Protein AF-A0A8S4PF43-F1 (afdb_monomer)

pLDDT: mean 80.83, std 12.7, range [52.34, 98.19]

InterPro domains:
  IPR003177 Cytochrome c oxidase subunit VIIa, metazoa [PTHR10510] (31-115)
  IPR036539 Cytochrome c oxidase, subunit VIIa superfamily [G3DSA:4.10.91.10] (58-114)
  IPR036539 Cytochrome c oxidase, subunit VIIa superfamily [SSF81419] (59-114)
  IPR039297 Cytochrome c oxidase subunit VII [PF02238] (62-111)

Mean predicted aligned error: 16.09 Å

Foldseek 3Di:
DVVVVVVVVVVVVVVVVVVVVVVVVVVVVVVVVVVVVVVVVVVVPPPPPDCQPPDPVSVVVVVVVCQQPPPPVDDPQCSVDPVSVVVVVVVVVVVVVVVVVVVVVCVVVVDDDDDD

Organism: Owenia fusiformis (NCBI:txid6347)

Radius of gyration: 39.09 Å; Cα contacts (8 Å, |Δi|>4): 11; chains: 1; bounding box: 55×66×119 Å

Solvent-accessible surface area (backbone atoms only — not comparable to full-atom values): 6849 Å² total; per-residue (Å²): 114,72,69,58,54,52,54,52,51,51,49,52,51,49,55,50,50,55,50,54,52,52,52,51,57,50,53,55,51,50,51,51,52,50,51,51,53,52,52,47,51,56,66,69,57,62,67,66,91,77,72,71,66,93,42,75,67,51,52,54,49,51,54,48,50,54,60,71,67,52,91,75,87,62,53,82,81,47,58,83,40,69,65,41,49,52,50,50,52,51,52,50,52,51,50,54,50,50,51,52,52,50,51,51,51,51,55,62,65,72,44,88,74,85,77,130

Sequence (116 aa):
LFRTLRHLGLKKIKYLNYFVFSIFLNIDTMKSIRALTTLSRRAMSTQPLGQIPNNAKYKKLQELQKHFCRDDGKLVWQKMGTRDTMLFQGTMALTIFGVGLSLYKIFIMSFPQKSD

Secondary structure (DSSP, 8-state):
-HHHHHHHHHHHHHHHHHHHHHHHHHHHHHHHHHHHHHHHHHHH----TT-----HHHHHHHHHHHHHTS-----GGGTTTHHHHHHHHHHHHHHHHHHHHHHHHHHHHHS-----

Structure (mmCIF, N/CA/C/O backbone):
data_AF-A0A8S4PF43-F1
#
_entry.id   AF-A0A8S4PF43-F1
#
loop_
_atom_site.group_PDB
_atom_site.id
_atom_site.type_symbol
_atom_site.label_atom_id
_atom_site.label_alt_id
_atom_site.label_comp_id
_atom_site.label_asym_id
_atom_site.label_entity_id
_atom_site.label_seq_id
_atom_site.pdbx_PDB_ins_code
_atom_site.Cartn_x
_atom_site.Cartn_y
_atom_site.Cartn_z
_atom_site.occupancy
_atom_site.B_iso_or_equiv
_atom_site.auth_seq_id
_atom_site.auth_comp_id
_atom_site.auth_asym_id
_atom_site.auth_atom_id
_atom_site.pdbx_PDB_model_num
ATOM 1 N N . LEU A 1 1 ? -4.867 52.444 -69.417 1.00 63.25 1 LEU A N 1
ATOM 2 C CA . LEU A 1 1 ? -4.563 52.733 -67.994 1.00 63.25 1 LEU A CA 1
ATOM 3 C C . LEU A 1 1 ? -5.168 51.710 -67.013 1.00 63.25 1 LEU A C 1
ATOM 5 O O . LEU A 1 1 ? -4.448 51.156 -66.196 1.00 63.25 1 LEU A O 1
ATOM 9 N N . PHE A 1 2 ? -6.460 51.371 -67.116 1.00 58.50 2 PHE A N 1
ATOM 10 C CA . PHE A 1 2 ? -7.120 50.421 -66.195 1.00 58.50 2 PHE A CA 1
ATOM 11 C C . PHE A 1 2 ? -6.603 48.964 -66.293 1.00 58.50 2 PHE A C 1
ATOM 13 O O . PHE A 1 2 ? -6.519 48.238 -65.304 1.00 58.50 2 PHE A O 1
ATOM 20 N N . ARG A 1 3 ? -6.196 48.531 -67.496 1.00 61.22 3 ARG A N 1
ATOM 21 C CA . ARG A 1 3 ? -5.690 47.170 -67.769 1.00 61.22 3 ARG A CA 1
ATOM 22 C C . ARG A 1 3 ? -4.296 46.915 -67.174 1.00 61.22 3 ARG A C 1
ATOM 24 O O . ARG A 1 3 ? -4.023 45.816 -66.700 1.00 61.22 3 ARG A O 1
ATOM 31 N N . THR A 1 4 ?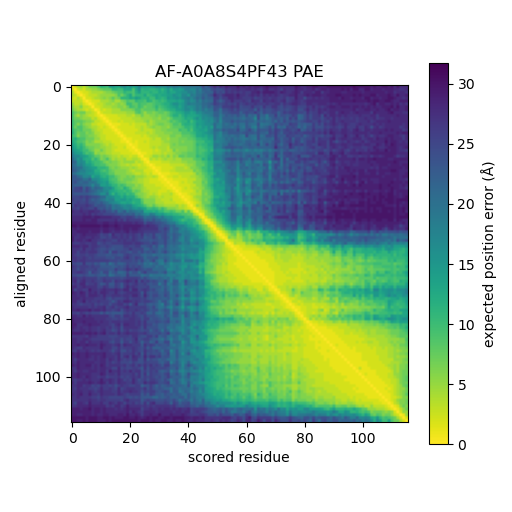 -3.438 47.935 -67.150 1.00 58.22 4 THR A N 1
ATOM 32 C CA . THR A 1 4 ? -2.081 47.863 -66.584 1.00 58.22 4 THR A CA 1
ATOM 33 C C . THR A 1 4 ? -2.101 47.894 -65.056 1.00 58.22 4 THR A C 1
ATOM 35 O O . THR A 1 4 ? -1.368 47.130 -64.430 1.00 58.22 4 THR A O 1
ATOM 38 N N . LEU A 1 5 ? -3.013 48.665 -64.449 1.00 58.25 5 LEU A N 1
ATOM 39 C CA . LEU A 1 5 ? -3.244 48.660 -62.996 1.00 58.25 5 LEU A CA 1
ATOM 40 C C . LEU A 1 5 ? -3.737 47.294 -62.489 1.00 58.25 5 LEU A C 1
ATOM 42 O O . LEU A 1 5 ? -3.256 46.811 -61.464 1.00 58.25 5 LEU A O 1
ATOM 46 N N . ARG A 1 6 ? -4.613 46.612 -63.244 1.00 61.09 6 ARG A N 1
ATOM 47 C CA . ARG A 1 6 ? -5.076 45.251 -62.908 1.00 61.09 6 ARG A CA 1
ATOM 48 C C . ARG A 1 6 ? -3.932 44.231 -62.915 1.00 61.09 6 ARG A C 1
ATOM 50 O O . ARG A 1 6 ? -3.841 43.400 -62.018 1.00 61.09 6 ARG A O 1
ATOM 57 N N . HIS A 1 7 ? -3.034 44.310 -63.895 1.00 65.12 7 HIS A N 1
ATOM 58 C CA . HIS A 1 7 ? -1.883 43.410 -63.989 1.00 65.12 7 HIS A CA 1
ATOM 59 C C . HIS A 1 7 ? -0.848 43.659 -62.875 1.00 65.12 7 HIS A C 1
ATOM 61 O O . HIS A 1 7 ? -0.275 42.708 -62.339 1.00 65.12 7 HIS A O 1
ATOM 67 N N . LEU A 1 8 ? -0.651 44.919 -62.471 1.00 64.94 8 LEU A N 1
ATOM 68 C CA . LEU A 1 8 ? 0.219 45.270 -61.344 1.00 64.94 8 LEU A CA 1
ATOM 69 C C . LEU A 1 8 ? -0.353 44.771 -60.005 1.00 64.94 8 LEU A C 1
ATOM 71 O O . LEU A 1 8 ? 0.376 44.189 -59.199 1.00 64.94 8 LEU A O 1
ATOM 75 N N . GLY A 1 9 ? -1.667 44.924 -59.803 1.00 70.50 9 GLY A N 1
ATOM 76 C CA . GLY A 1 9 ? -2.379 44.396 -58.637 1.00 70.50 9 GLY A CA 1
ATOM 77 C C . GLY A 1 9 ? -2.302 42.871 -58.545 1.00 70.50 9 GLY A C 1
ATOM 78 O O . GLY A 1 9 ? -1.980 42.336 -57.488 1.00 70.50 9 GLY A O 1
ATOM 79 N N . LEU A 1 10 ? -2.482 42.165 -59.667 1.00 68.75 10 LEU A N 1
ATOM 80 C CA . LEU A 1 10 ? -2.355 40.704 -59.725 1.00 68.75 10 LEU A CA 1
ATOM 81 C C . LEU A 1 10 ? -0.936 40.220 -59.414 1.00 68.75 10 LEU A C 1
ATOM 83 O O . LEU A 1 10 ? -0.777 39.228 -58.703 1.00 68.75 10 LEU A O 1
ATOM 87 N N . LYS A 1 11 ? 0.102 40.919 -59.895 1.00 73.00 11 LYS A N 1
ATOM 88 C CA . LYS A 1 11 ? 1.486 40.605 -59.512 1.00 73.00 11 LYS A CA 1
ATOM 89 C C . LYS A 1 11 ? 1.685 40.783 -58.009 1.00 73.00 11 LYS A C 1
ATOM 91 O O . LYS A 1 11 ? 2.174 39.862 -57.364 1.00 73.00 11 LYS A O 1
ATOM 96 N N . LYS A 1 12 ? 1.246 41.907 -57.435 1.00 73.50 12 LYS A N 1
ATOM 97 C CA . LYS A 1 12 ? 1.367 42.176 -55.992 1.00 73.50 12 LYS A CA 1
ATOM 98 C C . LYS A 1 12 ? 0.637 41.127 -55.143 1.00 73.50 12 LYS A C 1
ATOM 100 O O . LYS A 1 12 ? 1.191 40.669 -54.152 1.00 73.50 12 LYS A O 1
ATOM 105 N N . ILE A 1 13 ? -0.547 40.686 -55.575 1.00 78.00 13 ILE A N 1
ATOM 106 C CA . ILE A 1 13 ? -1.312 39.609 -54.925 1.00 78.00 13 ILE A CA 1
ATOM 107 C C . ILE A 1 13 ? -0.565 38.274 -55.004 1.00 78.00 13 ILE A C 1
ATOM 109 O O . ILE A 1 13 ? -0.516 37.547 -54.015 1.00 78.00 13 ILE A O 1
ATOM 113 N N . LYS A 1 14 ? 0.061 37.944 -56.140 1.00 79.12 14 LYS A N 1
ATOM 114 C CA . LYS A 1 14 ? 0.889 36.732 -56.249 1.00 79.12 14 LYS A CA 1
ATOM 115 C C . LYS A 1 14 ? 2.094 36.793 -55.311 1.00 79.12 14 LYS A C 1
ATOM 117 O O . LYS A 1 14 ? 2.288 35.856 -54.548 1.00 79.12 14 LYS A O 1
ATOM 122 N N . TYR A 1 15 ? 2.848 37.895 -55.302 1.00 76.88 15 TYR A N 1
ATOM 123 C CA . TYR A 1 15 ? 3.984 38.070 -54.384 1.00 76.88 15 TYR A CA 1
ATOM 124 C C . TYR A 1 15 ? 3.563 38.000 -52.912 1.00 76.88 15 TYR A C 1
ATOM 126 O O . TYR A 1 15 ? 4.258 37.379 -52.113 1.00 76.88 15 TYR A O 1
ATOM 134 N N . LEU A 1 16 ? 2.405 38.565 -52.561 1.00 80.06 16 LEU A N 1
ATOM 135 C CA . LEU A 1 16 ? 1.863 38.488 -51.206 1.00 80.06 16 LEU A CA 1
ATOM 136 C C . LEU A 1 16 ? 1.478 37.050 -50.824 1.00 80.06 16 LEU A C 1
ATOM 138 O O . LEU A 1 16 ? 1.789 36.616 -49.721 1.00 80.06 16 LEU A O 1
ATOM 142 N N . ASN A 1 17 ? 0.880 36.283 -51.741 1.00 78.19 17 ASN A N 1
ATOM 143 C CA . ASN A 1 17 ? 0.572 34.870 -51.505 1.00 78.19 17 ASN A CA 1
ATOM 144 C C . ASN A 1 17 ? 1.840 34.014 -51.375 1.00 78.19 17 ASN A C 1
ATOM 146 O O . ASN A 1 17 ? 1.915 33.198 -50.463 1.00 78.19 17 ASN A O 1
ATOM 150 N N . TYR A 1 18 ? 2.861 34.230 -52.215 1.00 79.62 18 TYR A N 1
ATOM 151 C CA . TYR A 1 18 ? 4.156 33.547 -52.072 1.00 79.62 18 TYR A CA 1
ATOM 152 C C . TYR A 1 18 ? 4.839 33.882 -50.740 1.00 79.62 18 TYR A C 1
ATOM 154 O O . TYR A 1 18 ? 5.436 33.007 -50.116 1.00 79.62 18 TYR A O 1
ATOM 162 N N . PHE A 1 19 ? 4.719 35.126 -50.277 1.00 82.31 19 PHE A N 1
ATOM 163 C CA . PHE A 1 19 ? 5.269 35.561 -48.996 1.00 82.31 19 PHE A CA 1
ATOM 164 C C . PHE A 1 19 ? 4.546 34.919 -47.803 1.00 82.31 19 PHE A C 1
ATOM 166 O O . PHE A 1 19 ? 5.194 34.350 -46.926 1.00 82.31 19 PHE A O 1
ATOM 173 N N . VAL A 1 20 ? 3.209 34.935 -47.796 1.00 79.88 20 VAL A N 1
ATOM 174 C CA . VAL A 1 20 ? 2.400 34.309 -46.734 1.00 79.88 20 VAL A CA 1
ATOM 175 C C . VAL A 1 20 ? 2.594 32.789 -46.714 1.00 79.88 20 VAL A C 1
ATOM 177 O O . VAL A 1 20 ? 2.766 32.208 -45.644 1.00 79.88 20 VAL A O 1
ATOM 180 N N . PHE A 1 21 ? 2.651 32.149 -47.885 1.00 79.62 21 PHE A N 1
ATOM 181 C CA . PHE A 1 21 ? 2.924 30.716 -48.010 1.00 79.62 21 PHE A CA 1
ATOM 182 C C . PHE A 1 21 ? 4.322 30.345 -47.490 1.00 79.62 21 PHE A C 1
ATOM 184 O O . PHE A 1 21 ? 4.470 29.368 -46.757 1.00 79.62 21 PHE A O 1
ATOM 191 N N . SER A 1 22 ? 5.341 31.160 -47.788 1.00 74.50 22 SER A N 1
ATOM 192 C CA . SER A 1 22 ? 6.700 30.966 -47.265 1.00 74.50 22 SER A CA 1
ATOM 193 C C . SER A 1 22 ? 6.761 31.095 -45.736 1.00 74.50 22 SER A C 1
ATOM 195 O O . SER A 1 22 ? 7.390 30.273 -45.069 1.00 74.50 22 SER A O 1
ATOM 197 N N . ILE A 1 23 ? 6.064 32.072 -45.146 1.00 80.38 23 ILE A N 1
ATOM 198 C CA . ILE A 1 23 ? 5.988 32.223 -43.682 1.00 80.38 23 ILE A CA 1
ATOM 199 C C . ILE A 1 23 ? 5.318 31.005 -43.038 1.00 80.38 23 ILE A C 1
ATOM 201 O O . ILE A 1 23 ? 5.817 30.489 -42.037 1.00 80.38 23 ILE A O 1
ATOM 205 N N . PHE A 1 24 ? 4.220 30.522 -43.623 1.00 78.88 24 PHE A N 1
ATOM 206 C CA . PHE A 1 24 ? 3.483 29.371 -43.104 1.00 78.88 24 PHE A CA 1
ATOM 207 C C . PHE A 1 24 ? 4.350 28.100 -43.077 1.00 78.88 24 PHE A C 1
ATOM 209 O O . PHE A 1 24 ? 4.474 27.465 -42.029 1.00 78.88 24 PHE A O 1
ATOM 216 N N . LEU A 1 25 ? 5.056 27.803 -44.175 1.00 75.44 25 LEU A N 1
ATOM 217 C CA . LEU A 1 25 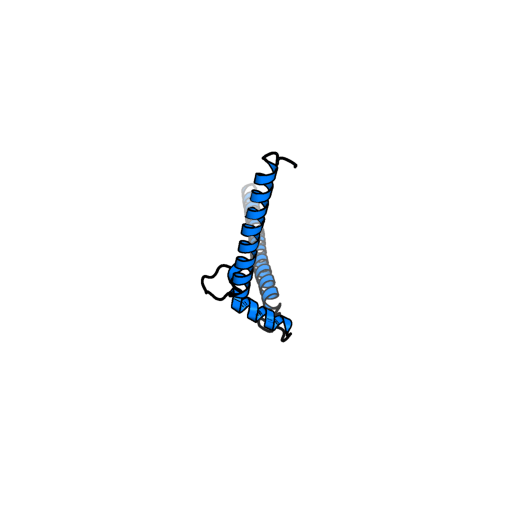? 5.971 26.655 -44.251 1.00 75.44 25 LEU A CA 1
ATOM 218 C C . LEU A 1 25 ? 7.111 26.723 -43.221 1.00 75.44 25 LEU A C 1
ATOM 220 O O . LEU A 1 25 ? 7.485 25.705 -42.630 1.00 75.44 25 LEU A O 1
ATOM 224 N N . ASN A 1 26 ? 7.651 27.916 -42.961 1.00 77.69 26 ASN A N 1
ATOM 225 C CA . ASN A 1 26 ? 8.696 28.096 -41.953 1.00 77.69 26 ASN A CA 1
ATOM 226 C C . ASN A 1 26 ? 8.171 27.863 -40.525 1.00 77.69 26 ASN A C 1
ATOM 228 O O . ASN A 1 26 ? 8.866 27.261 -39.707 1.00 77.69 26 ASN A O 1
ATOM 232 N N . ILE A 1 27 ? 6.941 28.282 -40.213 1.00 77.75 27 ILE A N 1
ATOM 233 C CA . ILE A 1 27 ? 6.350 28.106 -38.876 1.00 77.75 27 ILE A CA 1
ATOM 234 C C . ILE A 1 27 ? 6.136 26.623 -38.547 1.00 77.75 27 ILE A C 1
ATOM 236 O O . ILE A 1 27 ? 6.476 26.192 -37.440 1.00 77.75 27 ILE A O 1
ATOM 240 N N . ASP A 1 28 ? 5.613 25.831 -39.483 1.00 77.88 28 ASP A N 1
ATOM 241 C CA . ASP A 1 28 ? 5.385 24.398 -39.253 1.00 77.88 28 ASP A CA 1
ATOM 242 C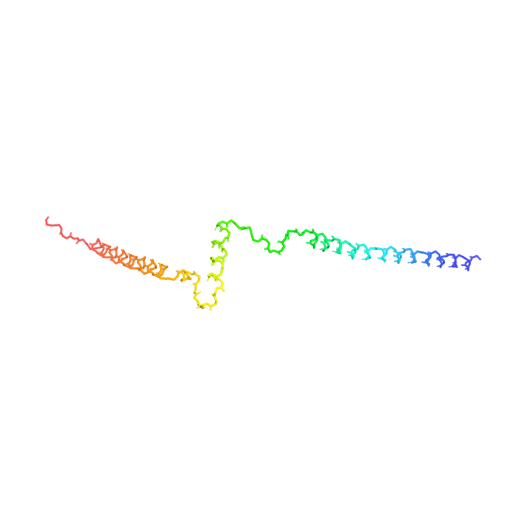 C . ASP A 1 28 ? 6.699 23.618 -39.137 1.00 77.88 28 ASP A C 1
ATOM 244 O O . ASP A 1 28 ? 6.855 22.776 -38.244 1.00 77.88 28 ASP A O 1
ATOM 248 N N . THR A 1 29 ? 7.698 23.988 -39.942 1.00 78.06 29 THR A N 1
ATOM 249 C CA . THR A 1 29 ? 9.055 23.433 -39.843 1.00 78.06 29 THR A CA 1
ATOM 250 C C . THR A 1 29 ? 9.675 23.737 -38.474 1.00 78.06 29 THR A C 1
ATOM 252 O O . THR A 1 29 ? 10.211 22.845 -37.813 1.00 78.06 29 THR A O 1
ATOM 255 N N . MET A 1 30 ? 9.512 24.963 -37.967 1.00 76.06 30 MET A N 1
ATOM 256 C CA . MET A 1 30 ? 10.008 25.362 -36.646 1.00 76.06 30 MET A CA 1
ATOM 257 C C . MET A 1 30 ? 9.292 24.654 -35.487 1.00 76.06 30 MET A C 1
ATOM 259 O O . MET A 1 30 ? 9.930 24.345 -34.477 1.00 76.06 30 MET A O 1
ATOM 263 N N . LYS A 1 31 ? 7.989 24.361 -35.601 1.00 83.50 31 LYS A N 1
ATOM 264 C CA . LYS A 1 31 ? 7.258 23.570 -34.592 1.00 83.50 31 LYS A CA 1
ATOM 265 C C . LYS A 1 31 ? 7.781 22.136 -34.521 1.00 83.50 31 LYS A C 1
ATOM 267 O O . LYS A 1 31 ? 8.042 21.650 -33.421 1.00 83.50 31 LYS A O 1
ATOM 272 N N . SER A 1 32 ? 7.991 21.497 -35.672 1.00 81.75 32 SER A N 1
ATOM 273 C CA . SER A 1 32 ? 8.545 20.139 -35.749 1.00 81.75 32 SER A CA 1
ATOM 274 C C . SER A 1 32 ? 9.970 20.078 -35.192 1.00 81.75 32 SER A C 1
ATOM 276 O O . SER A 1 32 ? 10.264 19.249 -34.332 1.00 81.75 32 SER A O 1
ATOM 278 N N . ILE A 1 33 ? 10.831 21.037 -35.556 1.00 82.75 33 ILE A N 1
ATOM 279 C CA . ILE A 1 33 ? 12.192 21.147 -35.009 1.00 82.75 33 ILE A CA 1
ATOM 280 C C . ILE A 1 33 ? 12.159 21.343 -33.491 1.00 82.75 33 ILE A C 1
ATOM 282 O O . ILE A 1 33 ? 12.919 20.690 -32.782 1.00 82.75 33 ILE A O 1
ATOM 286 N N . ARG A 1 34 ? 11.268 22.183 -32.947 1.00 81.31 34 ARG A N 1
ATOM 287 C CA . ARG A 1 34 ? 11.140 22.365 -31.487 1.00 81.31 34 ARG A CA 1
ATOM 288 C C . ARG A 1 34 ? 10.638 21.105 -30.786 1.00 81.31 34 ARG A C 1
ATOM 290 O O . ARG A 1 34 ? 11.136 20.789 -29.703 1.00 81.31 34 ARG A O 1
ATOM 297 N N . ALA A 1 35 ? 9.697 20.380 -31.389 1.00 79.12 35 ALA A N 1
ATOM 298 C CA . ALA A 1 35 ? 9.217 19.101 -30.873 1.00 79.12 35 ALA A CA 1
ATOM 299 C C . ALA A 1 35 ? 10.350 18.065 -30.853 1.00 79.12 35 ALA A C 1
ATOM 301 O O . ALA A 1 35 ? 10.633 17.493 -29.801 1.00 79.12 35 ALA A O 1
ATOM 302 N N . LEU A 1 36 ? 11.086 17.924 -31.957 1.00 77.62 36 LEU A N 1
ATOM 303 C CA . LEU A 1 36 ? 12.267 17.066 -32.061 1.00 77.62 36 LEU A CA 1
ATOM 304 C C . LEU A 1 36 ? 13.370 17.479 -31.086 1.00 77.62 36 LEU A C 1
ATOM 306 O O . LEU A 1 36 ? 13.944 16.619 -30.442 1.00 77.62 36 LEU A O 1
ATOM 310 N N . THR A 1 37 ? 13.621 18.776 -30.899 1.00 76.06 37 THR A N 1
ATOM 311 C CA . THR A 1 37 ? 14.622 19.285 -29.942 1.00 76.06 37 THR A CA 1
ATOM 312 C C . THR A 1 37 ? 14.201 19.053 -28.488 1.00 76.06 37 THR A C 1
ATOM 314 O O . THR A 1 37 ? 15.034 18.946 -27.590 1.00 76.06 37 THR A O 1
ATOM 317 N N . THR A 1 38 ? 12.897 19.014 -28.212 1.00 73.00 38 THR A N 1
ATOM 318 C CA . THR A 1 38 ? 12.367 18.714 -26.873 1.00 73.00 38 THR A CA 1
ATOM 319 C C . THR A 1 38 ? 12.433 17.214 -26.595 1.00 73.00 38 THR A C 1
ATOM 321 O O . THR A 1 38 ? 12.840 16.811 -25.507 1.00 73.00 38 THR A O 1
ATOM 324 N N . LEU A 1 39 ? 12.102 16.385 -27.587 1.00 71.00 39 LEU A N 1
ATOM 325 C CA . LEU A 1 39 ? 12.246 14.932 -27.516 1.00 71.00 39 LEU A CA 1
ATOM 326 C C . LEU A 1 39 ? 13.718 14.514 -27.461 1.00 71.00 39 LEU A C 1
ATOM 328 O O . LEU A 1 39 ? 14.070 13.675 -26.641 1.00 71.00 39 LEU A O 1
ATOM 332 N N . SER A 1 40 ? 14.593 15.145 -28.244 1.00 69.50 40 SER A N 1
ATOM 333 C CA . SER A 1 40 ? 16.032 14.888 -28.224 1.00 69.50 40 SER A CA 1
ATOM 334 C C . SER A 1 40 ? 16.660 15.343 -26.914 1.00 69.50 40 SER A C 1
ATOM 336 O O . SER A 1 40 ? 17.471 14.613 -26.370 1.00 69.50 40 SER A O 1
ATOM 338 N N . ARG A 1 41 ? 16.243 16.473 -26.325 1.00 64.31 41 ARG A N 1
ATOM 339 C CA . ARG A 1 41 ? 16.679 16.853 -24.969 1.00 64.31 41 ARG A CA 1
ATOM 340 C C . ARG A 1 41 ? 16.211 15.870 -23.898 1.00 64.31 41 ARG A C 1
ATOM 342 O O . ARG A 1 41 ? 16.957 15.634 -22.957 1.00 64.31 41 ARG A O 1
ATOM 349 N N . ARG A 1 42 ? 15.025 15.267 -24.032 1.00 60.78 42 ARG A N 1
ATOM 350 C CA . ARG A 1 42 ? 14.580 14.174 -23.145 1.00 60.78 42 ARG A CA 1
ATOM 351 C C . ARG A 1 42 ? 15.350 12.874 -23.392 1.00 60.78 42 ARG A C 1
ATOM 353 O O . ARG A 1 42 ? 15.658 12.185 -22.433 1.00 60.78 42 ARG A O 1
ATOM 360 N N . ALA A 1 43 ? 15.701 12.573 -24.640 1.00 61.09 43 ALA A N 1
ATOM 361 C CA . ALA A 1 43 ? 16.503 11.405 -25.003 1.00 61.09 43 ALA A CA 1
ATOM 362 C C . ALA A 1 43 ? 17.989 11.549 -24.620 1.00 61.09 43 ALA A C 1
ATOM 364 O O . ALA A 1 43 ? 18.618 10.561 -24.268 1.00 61.09 43 ALA A O 1
ATOM 365 N N . MET A 1 44 ? 18.541 12.769 -24.670 1.00 58.56 44 MET A N 1
ATOM 366 C CA . MET A 1 44 ? 19.917 13.105 -24.272 1.00 58.56 44 MET A CA 1
ATOM 367 C C . MET A 1 44 ? 20.044 13.471 -22.790 1.00 58.56 44 MET A C 1
ATOM 369 O O . MET A 1 44 ? 21.155 13.517 -22.267 1.00 58.56 44 MET A O 1
ATOM 373 N N . SER A 1 45 ? 18.930 13.700 -22.083 1.00 52.34 45 SER A N 1
ATOM 374 C CA . SER A 1 45 ? 18.875 13.607 -20.622 1.00 52.34 45 SER A CA 1
ATOM 375 C C . SER A 1 45 ? 18.934 12.130 -20.239 1.00 52.34 45 SER A C 1
ATOM 377 O O . SER A 1 45 ? 18.005 11.535 -19.701 1.00 52.34 45 SER A O 1
ATOM 379 N N . THR A 1 46 ? 20.066 11.522 -20.563 1.00 55.44 46 THR A N 1
ATOM 380 C CA . THR A 1 46 ? 20.442 10.188 -20.144 1.00 55.44 46 THR A CA 1
ATOM 381 C C . THR A 1 46 ? 20.851 10.291 -18.679 1.00 55.44 46 THR A C 1
ATOM 383 O O . THR A 1 46 ? 22.027 10.203 -18.333 1.00 55.44 46 THR A O 1
ATOM 386 N N . GLN A 1 47 ? 19.881 10.450 -17.772 1.00 57.34 47 GLN A N 1
ATOM 387 C CA . GLN A 1 47 ? 20.025 9.658 -16.556 1.00 57.34 47 GLN A CA 1
ATOM 388 C C . GLN A 1 47 ? 20.135 8.216 -17.056 1.00 57.34 47 GLN A C 1
ATOM 390 O O . GLN A 1 47 ? 19.293 7.825 -17.868 1.00 57.34 47 GLN A O 1
ATOM 395 N N . PRO A 1 48 ? 21.182 7.456 -16.704 1.00 53.06 48 PRO A N 1
ATOM 396 C CA . PRO A 1 48 ? 21.310 6.089 -17.178 1.00 53.06 48 PRO A CA 1
ATOM 397 C C . PRO A 1 48 ? 20.023 5.340 -16.822 1.00 53.06 48 PRO A C 1
ATOM 399 O O . PRO A 1 48 ? 19.765 5.062 -1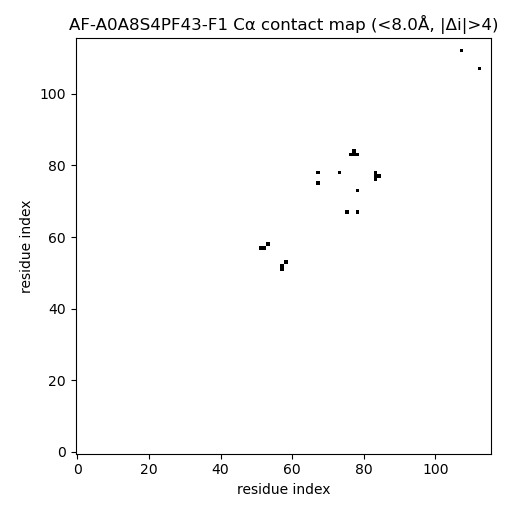5.650 1.00 53.06 48 PRO A O 1
ATOM 402 N N . LEU A 1 49 ? 19.197 5.061 -17.835 1.00 57.50 49 LEU A N 1
ATOM 403 C CA . LEU A 1 49 ? 18.036 4.188 -17.739 1.00 57.50 49 LEU A CA 1
ATOM 404 C C . LEU A 1 49 ? 18.556 2.841 -17.230 1.00 57.50 49 LEU A C 1
ATOM 406 O O . LEU A 1 49 ? 19.117 2.062 -17.993 1.00 57.50 49 LEU A O 1
ATOM 410 N N . GLY A 1 50 ? 18.442 2.605 -15.922 1.00 58.53 50 GLY A N 1
ATOM 411 C CA . GLY A 1 50 ? 18.815 1.337 -15.297 1.00 58.53 50 GLY A CA 1
ATOM 412 C C . GLY A 1 50 ? 19.991 1.345 -14.317 1.00 58.53 50 GLY A C 1
ATOM 413 O O . GLY A 1 50 ? 20.264 0.281 -13.765 1.00 58.53 50 GLY A O 1
ATOM 414 N N . GLN A 1 51 ? 20.655 2.469 -14.004 1.00 56.06 51 GLN A N 1
ATOM 415 C CA . GLN A 1 51 ? 21.525 2.474 -12.812 1.00 56.06 51 GLN A CA 1
ATOM 416 C C . GLN A 1 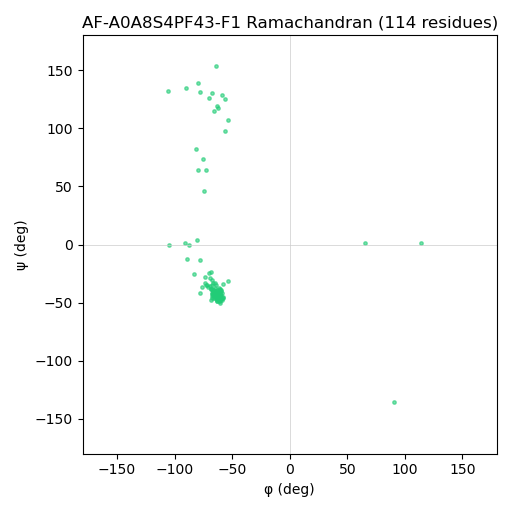51 ? 20.678 2.691 -11.559 1.00 56.06 51 GLN A C 1
ATOM 418 O O . GLN A 1 51 ? 20.552 3.801 -11.043 1.00 56.06 51 GLN A O 1
ATOM 423 N N . ILE A 1 52 ? 20.077 1.603 -11.070 1.00 65.12 52 ILE A N 1
ATOM 424 C CA . ILE A 1 52 ? 19.527 1.578 -9.716 1.00 65.12 52 ILE A CA 1
ATOM 425 C C . ILE A 1 52 ? 20.714 1.783 -8.768 1.00 65.12 52 ILE A C 1
ATOM 427 O O . ILE A 1 52 ? 21.636 0.960 -8.773 1.00 65.12 52 ILE A O 1
ATOM 431 N N . PRO A 1 53 ? 20.745 2.866 -7.976 1.00 71.75 53 PRO A N 1
ATOM 432 C CA . PRO A 1 53 ? 21.856 3.097 -7.071 1.00 71.75 53 PRO A CA 1
ATOM 433 C C . PRO A 1 53 ? 21.962 1.906 -6.112 1.00 71.75 53 PRO A C 1
ATOM 435 O O . PRO A 1 53 ? 20.973 1.526 -5.480 1.00 71.75 53 PRO A O 1
ATOM 438 N N . ASN A 1 54 ? 23.157 1.314 -5.993 1.00 70.81 54 ASN A N 1
ATOM 439 C CA . ASN A 1 54 ? 23.445 0.158 -5.128 1.00 70.81 54 ASN A CA 1
ATOM 440 C C . ASN A 1 54 ? 23.513 0.563 -3.642 1.00 70.81 54 ASN A C 1
ATOM 442 O O . ASN A 1 54 ? 24.419 0.216 -2.893 1.00 70.81 54 ASN A O 1
ATOM 446 N N . ASN A 1 55 ? 22.536 1.351 -3.225 1.00 82.81 55 ASN A N 1
ATOM 447 C CA . ASN A 1 55 ? 22.327 1.785 -1.866 1.00 82.81 55 ASN A CA 1
ATOM 448 C C . ASN A 1 55 ? 21.417 0.756 -1.191 1.00 82.81 55 ASN A C 1
ATOM 450 O O . ASN A 1 55 ? 20.373 0.387 -1.736 1.00 82.81 55 ASN A O 1
ATOM 454 N N . ALA A 1 56 ? 21.751 0.344 0.033 1.00 83.94 56 ALA A N 1
ATOM 455 C CA . ALA A 1 56 ? 20.961 -0.638 0.784 1.00 83.94 56 ALA A CA 1
ATOM 456 C C . ALA A 1 56 ? 19.470 -0.253 0.913 1.00 83.94 56 ALA A C 1
ATOM 458 O O . ALA A 1 56 ? 18.597 -1.117 0.912 1.00 83.94 56 ALA A O 1
ATOM 459 N N . LYS A 1 57 ? 19.161 1.052 0.969 1.00 85.88 57 LYS A N 1
ATOM 460 C CA . LYS A 1 57 ? 17.783 1.571 1.007 1.00 85.88 57 LYS A CA 1
ATOM 461 C C . LYS A 1 57 ? 17.009 1.310 -0.292 1.00 85.88 57 LYS A C 1
ATOM 463 O O . LYS A 1 57 ? 15.839 0.949 -0.235 1.00 85.88 57 LYS A O 1
ATOM 468 N N . TYR A 1 58 ? 17.659 1.461 -1.445 1.00 85.25 58 TYR A N 1
ATOM 469 C CA . TYR A 1 58 ? 17.020 1.281 -2.751 1.00 85.25 58 TYR A CA 1
ATOM 470 C C . TYR A 1 58 ? 16.744 -0.193 -3.054 1.00 85.25 58 TYR A C 1
ATOM 472 O O . TYR A 1 58 ? 15.688 -0.506 -3.594 1.00 85.25 58 TYR A O 1
ATOM 480 N N . LYS A 1 59 ? 17.620 -1.108 -2.616 1.00 87.81 59 LYS A N 1
ATOM 481 C CA . LYS A 1 59 ? 17.367 -2.558 -2.698 1.00 87.81 59 LYS A CA 1
ATOM 482 C C . LYS A 1 59 ? 16.119 -2.968 -1.918 1.00 87.81 59 LYS A C 1
ATOM 484 O O . LYS A 1 59 ? 15.231 -3.598 -2.481 1.00 87.81 59 LYS A O 1
ATOM 489 N N . LYS A 1 60 ? 15.999 -2.511 -0.666 1.00 89.94 60 LYS A N 1
ATOM 490 C CA . LYS A 1 60 ? 14.800 -2.749 0.154 1.00 89.94 60 LYS A CA 1
ATOM 491 C C . LYS A 1 60 ? 13.538 -2.185 -0.495 1.00 89.94 60 LYS A C 1
ATOM 493 O O . LYS A 1 60 ? 12.501 -2.836 -0.480 1.00 89.94 60 LYS A O 1
ATOM 498 N N . LEU A 1 61 ? 13.619 -0.987 -1.079 1.00 90.81 61 LEU A N 1
ATOM 499 C CA . LEU A 1 61 ? 12.489 -0.390 -1.789 1.00 90.81 61 LEU A CA 1
ATOM 500 C C . LEU A 1 61 ? 12.070 -1.240 -2.994 1.00 90.81 61 LEU A C 1
ATOM 502 O O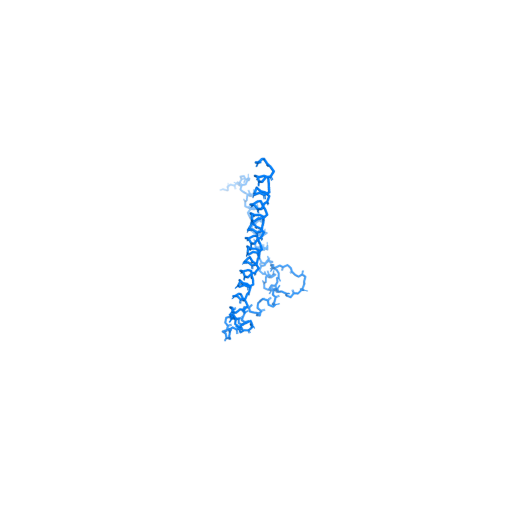 . LEU A 1 61 ? 10.882 -1.478 -3.176 1.00 90.81 61 LEU A O 1
ATOM 506 N N . GLN A 1 62 ? 13.028 -1.721 -3.786 1.00 90.88 62 GLN A N 1
ATOM 507 C CA . GLN A 1 62 ? 12.755 -2.544 -4.963 1.00 90.88 62 GLN A CA 1
ATOM 508 C C . GLN A 1 62 ? 12.159 -3.910 -4.589 1.00 90.88 62 GLN A C 1
ATOM 510 O O . GLN A 1 62 ? 11.226 -4.378 -5.241 1.00 90.88 62 GLN A O 1
ATOM 515 N N . GLU A 1 63 ? 12.646 -4.529 -3.512 1.00 90.81 63 GLU A N 1
ATOM 516 C CA . GLU A 1 63 ? 12.055 -5.745 -2.936 1.00 90.81 63 GLU A CA 1
ATOM 517 C C . GLU A 1 63 ? 10.607 -5.506 -2.502 1.00 90.81 63 GLU A C 1
ATOM 519 O O . GLU A 1 63 ? 9.720 -6.303 -2.813 1.00 90.81 63 GLU A O 1
ATOM 524 N N . LEU A 1 64 ? 10.348 -4.372 -1.849 1.00 90.81 64 LEU A N 1
ATOM 525 C CA . LEU A 1 64 ? 9.014 -3.999 -1.402 1.00 90.81 64 LEU A CA 1
ATOM 526 C C . LEU A 1 64 ? 8.081 -3.719 -2.591 1.00 90.81 64 LEU A C 1
ATOM 528 O O . LEU A 1 64 ? 6.960 -4.221 -2.621 1.00 90.81 64 LEU A O 1
ATOM 532 N N . GLN A 1 65 ? 8.554 -2.998 -3.610 1.00 91.88 65 GLN A N 1
ATOM 533 C CA . GLN A 1 65 ? 7.824 -2.773 -4.863 1.00 91.88 65 GLN A CA 1
ATOM 534 C C . GLN A 1 65 ? 7.474 -4.098 -5.546 1.00 91.88 65 GLN A C 1
ATOM 536 O O . GLN A 1 65 ? 6.326 -4.305 -5.930 1.00 91.88 65 GLN A O 1
ATOM 541 N N . LYS A 1 66 ? 8.428 -5.034 -5.629 1.00 91.69 66 LYS A N 1
ATOM 542 C CA . LYS A 1 66 ? 8.189 -6.372 -6.185 1.00 91.69 66 LYS A CA 1
ATOM 543 C C . LYS A 1 66 ? 7.138 -7.144 -5.385 1.00 91.69 66 LYS A C 1
ATOM 545 O O . LYS A 1 66 ? 6.314 -7.836 -5.972 1.00 91.69 66 LYS A O 1
ATOM 550 N N . HIS A 1 67 ? 7.150 -7.015 -4.063 1.00 90.88 67 HIS A N 1
ATOM 551 C CA . HIS A 1 67 ? 6.174 -7.653 -3.186 1.00 90.88 67 HIS A CA 1
ATOM 552 C C . HIS A 1 67 ? 4.760 -7.071 -3.362 1.00 90.88 67 HIS A C 1
ATOM 554 O O . HIS A 1 67 ? 3.789 -7.816 -3.479 1.00 90.88 67 HIS A O 1
ATOM 560 N N . PHE A 1 68 ? 4.625 -5.744 -3.443 1.00 90.56 68 PHE A N 1
ATOM 561 C CA . PHE A 1 68 ? 3.327 -5.085 -3.634 1.00 90.56 68 PHE A CA 1
ATOM 562 C C . PHE A 1 68 ? 2.769 -5.218 -5.054 1.00 90.56 68 PHE A C 1
ATOM 564 O O . PHE A 1 68 ? 1.549 -5.233 -5.210 1.00 90.56 68 PHE A O 1
ATOM 571 N N . CYS A 1 69 ? 3.622 -5.365 -6.067 1.00 90.00 69 CYS A N 1
ATOM 572 C CA . CYS A 1 69 ? 3.199 -5.588 -7.451 1.00 90.00 69 CYS A CA 1
ATOM 573 C C . CYS A 1 69 ? 2.988 -7.068 -7.803 1.00 90.00 69 CYS A C 1
ATOM 575 O O . CYS A 1 69 ? 2.641 -7.362 -8.938 1.00 90.00 69 CYS A O 1
ATOM 577 N N . ARG A 1 70 ? 3.201 -8.011 -6.874 1.00 87.75 70 ARG A N 1
ATOM 578 C CA . ARG A 1 70 ? 2.888 -9.424 -7.126 1.00 87.75 70 ARG A CA 1
ATOM 579 C C . ARG A 1 70 ? 1.369 -9.607 -7.256 1.00 87.75 70 ARG A C 1
ATOM 581 O O . ARG A 1 70 ? 0.614 -9.141 -6.394 1.00 87.75 70 ARG A O 1
ATOM 588 N N . ASP A 1 71 ? 0.933 -10.292 -8.308 1.00 85.62 71 ASP A N 1
ATOM 589 C CA . ASP A 1 71 ? -0.480 -10.536 -8.627 1.00 85.62 71 ASP A CA 1
ATOM 590 C C . ASP A 1 71 ? -1.073 -11.679 -7.783 1.00 85.62 71 ASP A C 1
ATOM 592 O O . ASP A 1 71 ? -1.460 -12.728 -8.284 1.00 85.62 71 ASP A O 1
ATOM 596 N N . ASP A 1 72 ? -1.139 -11.476 -6.466 1.00 84.44 72 ASP A N 1
ATOM 597 C CA . ASP A 1 72 ? -1.635 -12.476 -5.506 1.00 84.44 72 ASP A CA 1
ATOM 598 C C . ASP A 1 72 ? -3.148 -12.373 -5.233 1.00 84.44 72 ASP A C 1
ATOM 600 O O . ASP A 1 72 ? -3.669 -13.059 -4.354 1.00 84.44 72 ASP A O 1
ATOM 604 N N . GLY A 1 73 ? -3.854 -11.441 -5.885 1.00 87.06 73 GLY A N 1
ATOM 605 C CA . GLY A 1 73 ? -5.278 -11.162 -5.635 1.00 87.06 73 GLY A CA 1
ATOM 606 C C . GLY A 1 73 ? -5.604 -10.603 -4.238 1.00 87.06 73 GLY A C 1
ATOM 607 O O . GLY A 1 73 ? -6.767 -10.360 -3.926 1.00 87.06 73 GLY A O 1
ATOM 608 N N . LYS A 1 74 ? -4.596 -10.381 -3.383 1.00 86.12 74 LYS A N 1
ATOM 609 C CA . LYS A 1 74 ? -4.753 -9.842 -2.024 1.00 86.12 74 LYS A CA 1
ATOM 610 C C . LYS A 1 74 ? -4.919 -8.325 -2.030 1.00 86.12 74 LYS A C 1
ATOM 612 O O . LYS A 1 74 ? -4.192 -7.611 -2.726 1.00 86.12 74 LYS A O 1
ATOM 617 N N . LEU A 1 75 ? -5.831 -7.839 -1.188 1.00 86.19 75 LEU A N 1
ATOM 618 C CA . LEU A 1 75 ? -6.044 -6.412 -0.950 1.00 86.19 75 LEU A CA 1
ATOM 619 C C . LEU A 1 75 ? -4.807 -5.773 -0.308 1.00 86.19 75 LEU A C 1
ATOM 621 O O . LEU A 1 75 ? -4.052 -6.431 0.409 1.00 86.19 75 LEU A O 1
ATOM 625 N N . VAL A 1 76 ? -4.616 -4.468 -0.527 1.00 88.75 76 VAL A N 1
ATOM 626 C CA . VAL A 1 76 ? -3.391 -3.761 -0.110 1.00 88.75 76 VAL A CA 1
ATOM 627 C C . VAL A 1 76 ? -3.125 -3.853 1.402 1.00 88.75 76 VAL A C 1
ATOM 629 O O . VAL A 1 76 ? -1.973 -3.966 1.805 1.00 88.75 76 VAL A O 1
ATOM 632 N N . TRP A 1 77 ? -4.179 -3.883 2.227 1.00 85.75 77 TRP A N 1
ATOM 633 C CA . TRP A 1 77 ? -4.098 -3.968 3.693 1.00 85.75 77 TRP A CA 1
ATOM 634 C C . TRP A 1 77 ? -3.797 -5.378 4.224 1.00 85.75 77 TRP A C 1
ATOM 636 O O . TRP A 1 77 ? -3.468 -5.519 5.391 1.00 85.75 77 TRP A O 1
ATOM 646 N N . GLN A 1 78 ? -3.899 -6.416 3.387 1.00 88.31 78 GLN A N 1
ATOM 647 C CA . GLN A 1 78 ? -3.487 -7.792 3.714 1.00 88.31 78 GLN A CA 1
ATOM 648 C C . GLN A 1 78 ? -2.173 -8.170 3.032 1.00 88.31 78 GLN A C 1
ATOM 650 O O . GLN A 1 78 ? -1.708 -9.310 3.140 1.00 88.31 78 GLN A O 1
ATOM 655 N N . LYS A 1 79 ? -1.601 -7.249 2.248 1.00 87.25 79 LYS A N 1
ATOM 656 C CA . LYS A 1 79 ? -0.531 -7.583 1.318 1.00 87.25 79 LYS A CA 1
ATOM 657 C C . LYS A 1 79 ? 0.739 -7.987 2.051 1.00 87.25 79 LYS A C 1
ATOM 659 O O . LYS A 1 79 ? 1.444 -8.844 1.536 1.00 87.25 79 LYS A O 1
ATOM 664 N N . MET A 1 80 ? 1.008 -7.459 3.249 1.00 83.25 80 MET A N 1
ATOM 665 C CA . MET A 1 80 ? 2.185 -7.829 4.037 1.00 83.25 80 MET A CA 1
ATOM 666 C C . MET A 1 80 ? 2.028 -9.151 4.812 1.00 83.25 80 MET A C 1
ATOM 668 O O . MET A 1 80 ? 2.948 -9.576 5.513 1.00 83.25 80 MET A O 1
ATOM 672 N N . GLY A 1 81 ? 0.904 -9.852 4.633 1.00 86.25 81 GLY A N 1
ATOM 673 C CA . GLY A 1 81 ? 0.727 -11.242 5.040 1.00 86.25 81 GLY A CA 1
ATOM 674 C C . GLY A 1 81 ? 0.173 -11.422 6.454 1.00 86.25 81 GLY A C 1
ATOM 675 O O . GLY A 1 81 ? -0.806 -10.790 6.856 1.00 86.25 81 GLY A O 1
ATOM 676 N N . THR A 1 82 ? 0.766 -12.356 7.200 1.00 84.81 82 THR A N 1
ATOM 677 C CA . THR A 1 82 ? 0.261 -12.819 8.505 1.00 84.81 82 THR A CA 1
ATOM 678 C C . THR A 1 82 ? 0.281 -11.731 9.571 1.00 84.81 82 THR A C 1
ATOM 680 O O . THR A 1 82 ? -0.628 -11.678 10.397 1.00 84.81 82 THR A O 1
ATOM 683 N N . ARG A 1 83 ? 1.265 -10.825 9.527 1.00 88.69 83 ARG A N 1
ATOM 684 C CA . ARG A 1 83 ? 1.371 -9.713 10.480 1.00 88.69 83 ARG A CA 1
ATOM 685 C C . ARG A 1 83 ? 0.172 -8.771 10.403 1.00 88.69 83 ARG A C 1
ATOM 687 O O . ARG A 1 83 ? -0.397 -8.437 11.437 1.00 88.69 83 ARG A O 1
ATOM 694 N N . ASP A 1 84 ? -0.227 -8.389 9.193 1.00 91.06 84 ASP A N 1
ATOM 695 C CA . ASP A 1 84 ? -1.368 -7.492 8.990 1.00 91.06 84 ASP A CA 1
ATOM 696 C C . ASP A 1 84 ? -2.671 -8.157 9.449 1.00 91.06 84 ASP A C 1
ATOM 698 O O . ASP A 1 84 ? -3.526 -7.524 10.064 1.00 91.06 84 ASP A O 1
ATOM 702 N N . THR A 1 85 ? -2.789 -9.467 9.214 1.00 89.62 85 THR A N 1
ATOM 703 C CA . THR A 1 85 ? -3.967 -10.252 9.606 1.00 89.62 85 THR A CA 1
ATOM 704 C C . THR A 1 85 ? -4.086 -10.371 11.126 1.00 89.62 85 THR A C 1
ATOM 706 O O . THR A 1 85 ? -5.163 -10.137 11.669 1.00 89.62 85 THR A O 1
ATOM 709 N N . MET A 1 86 ? -2.988 -10.683 11.824 1.00 93.56 86 MET A N 1
ATOM 710 C CA . MET A 1 86 ? -2.970 -10.766 13.288 1.00 93.56 86 MET A CA 1
ATOM 711 C C . MET A 1 86 ? -3.277 -9.407 13.925 1.00 93.56 86 MET A C 1
ATOM 713 O O . MET A 1 86 ? -4.044 -9.339 14.884 1.00 93.56 86 MET A O 1
ATOM 717 N N . LEU A 1 87 ? -2.718 -8.326 13.372 1.00 94.56 87 LEU A N 1
ATOM 718 C CA . LEU A 1 87 ? -2.986 -6.975 13.855 1.00 94.56 87 LEU A CA 1
ATOM 719 C C . LEU A 1 87 ? -4.466 -6.613 13.684 1.00 94.56 87 LEU A C 1
ATOM 721 O O . LEU A 1 87 ? -5.097 -6.165 14.637 1.00 94.56 87 LEU A O 1
ATOM 725 N N . PHE A 1 88 ? -5.037 -6.879 12.507 1.00 93.62 88 PHE A N 1
ATOM 726 C CA . PHE A 1 88 ? -6.454 -6.646 12.240 1.00 93.62 88 PHE A CA 1
ATOM 727 C C . PHE A 1 88 ? -7.361 -7.444 13.184 1.00 93.62 88 PHE A C 1
ATOM 729 O O . PHE A 1 88 ? -8.281 -6.884 13.777 1.00 93.62 88 PHE A O 1
ATOM 736 N N . GLN A 1 89 ? -7.084 -8.738 13.365 1.00 94.88 89 GLN A N 1
ATOM 737 C CA . GLN A 1 89 ? -7.846 -9.597 14.273 1.00 94.88 89 GLN A CA 1
ATOM 738 C C . GLN A 1 89 ? -7.760 -9.109 15.723 1.00 94.88 89 GLN A C 1
ATOM 740 O O . GLN A 1 89 ? -8.782 -9.042 16.403 1.00 94.88 89 GLN A O 1
ATOM 745 N N . GLY A 1 90 ? -6.566 -8.717 16.178 1.00 97.19 90 GLY A N 1
ATOM 746 C CA . GLY A 1 90 ? -6.358 -8.170 17.517 1.00 97.19 90 GLY A CA 1
ATOM 747 C C . GLY A 1 90 ? -7.132 -6.872 17.742 1.00 97.19 90 GLY A C 1
ATOM 748 O O . GLY A 1 90 ? -7.836 -6.744 18.743 1.00 97.19 90 GLY A O 1
ATOM 749 N N . THR A 1 91 ? -7.067 -5.931 16.794 1.00 96.56 91 THR A N 1
ATOM 750 C CA . THR A 1 91 ? -7.835 -4.680 16.872 1.00 96.56 91 THR A CA 1
ATOM 751 C C . THR A 1 91 ? -9.336 -4.949 16.862 1.00 96.56 91 THR A C 1
ATOM 753 O O . THR A 1 91 ? -10.050 -4.393 17.689 1.00 96.56 91 THR A O 1
ATOM 756 N N . MET A 1 92 ? -9.814 -5.843 15.993 1.00 97.56 92 MET A N 1
ATOM 757 C CA . MET A 1 92 ? -11.233 -6.193 15.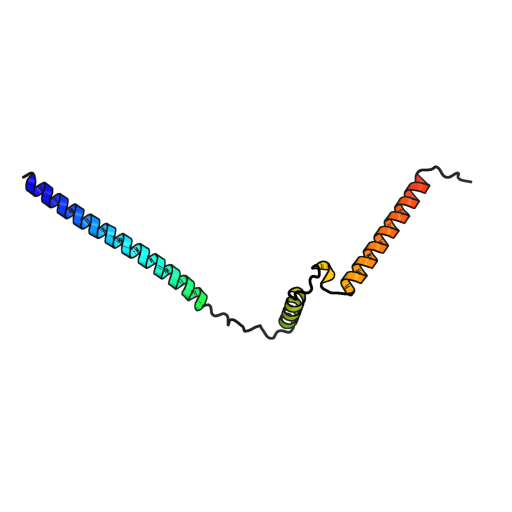922 1.00 97.56 92 MET A CA 1
ATOM 758 C C . MET A 1 92 ? -11.733 -6.792 17.242 1.00 97.56 92 MET A C 1
ATOM 760 O O . MET A 1 92 ? -12.760 -6.363 17.766 1.00 97.56 92 MET A O 1
ATOM 764 N N . ALA A 1 93 ? -10.981 -7.736 17.814 1.00 98.06 93 ALA A N 1
ATOM 765 C CA . ALA A 1 93 ? -11.306 -8.341 19.101 1.00 98.06 93 ALA A CA 1
ATOM 766 C C . ALA A 1 93 ? -11.343 -7.294 20.225 1.00 98.06 93 ALA A C 1
ATOM 768 O O . ALA A 1 93 ? -12.293 -7.264 21.008 1.00 98.06 93 ALA A O 1
ATOM 769 N N . LEU A 1 94 ? -10.351 -6.398 20.267 1.00 97.69 94 LEU A N 1
ATOM 770 C CA . LEU A 1 94 ? -10.288 -5.323 21.254 1.00 97.69 94 LEU A CA 1
ATOM 771 C C . LEU A 1 94 ? -11.477 -4.362 21.130 1.00 97.69 94 LEU A C 1
ATOM 773 O O . LEU A 1 94 ? -12.063 -3.988 22.143 1.00 97.69 94 LEU A O 1
ATOM 777 N N . THR A 1 95 ? -11.860 -3.978 19.910 1.00 97.94 95 THR A N 1
ATOM 778 C CA . THR A 1 95 ? -13.003 -3.086 19.678 1.00 97.94 95 THR A CA 1
ATOM 779 C C . THR A 1 95 ? -14.316 -3.744 20.081 1.00 97.94 95 THR A C 1
ATOM 781 O O . THR A 1 95 ? -15.106 -3.119 20.785 1.00 97.94 95 THR A O 1
ATOM 784 N N .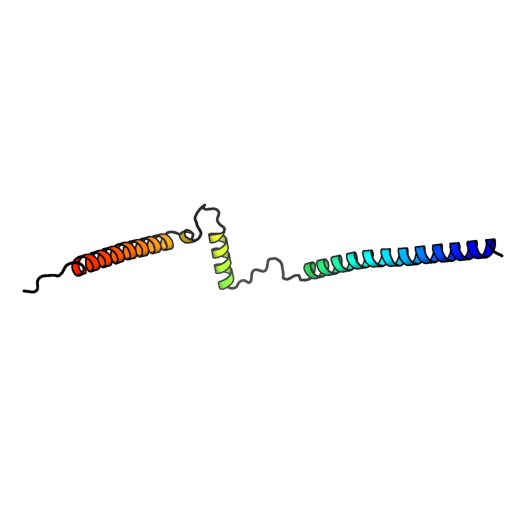 ILE A 1 96 ? -14.544 -5.003 19.700 1.00 98.12 96 ILE A N 1
ATOM 785 C CA . ILE A 1 96 ? -15.758 -5.740 20.083 1.00 98.12 96 ILE A CA 1
ATOM 786 C C . ILE A 1 96 ? -15.847 -5.858 21.608 1.00 98.12 96 ILE A C 1
ATOM 788 O O . ILE A 1 96 ? -16.900 -5.596 22.189 1.00 98.12 96 ILE A O 1
ATOM 792 N N . PHE A 1 97 ? -14.734 -6.190 22.264 1.00 98.12 97 PHE A N 1
ATOM 793 C CA . PHE A 1 97 ? -14.674 -6.281 23.718 1.00 98.12 97 PHE A CA 1
ATOM 794 C C . PHE A 1 97 ? -14.929 -4.928 24.395 1.00 98.12 97 PHE A C 1
ATOM 796 O O . PHE A 1 97 ? -15.746 -4.838 25.311 1.00 98.12 97 PHE A O 1
ATOM 803 N N . GLY A 1 98 ? -14.282 -3.864 23.913 1.00 97.94 98 GLY A N 1
ATOM 804 C CA . GLY A 1 98 ? -14.468 -2.507 24.420 1.00 97.94 98 GLY A CA 1
ATOM 805 C C . GLY A 1 98 ? -15.918 -2.040 24.295 1.00 97.94 98 GLY A C 1
ATOM 806 O O . GLY A 1 98 ? -16.499 -1.588 25.278 1.00 97.94 98 GLY A O 1
ATOM 807 N N . VAL A 1 99 ? -16.535 -2.234 23.126 1.00 98.19 99 VAL A N 1
ATOM 808 C CA . VAL A 1 99 ? -17.950 -1.905 22.895 1.00 98.19 99 VAL A CA 1
ATOM 809 C C . VAL A 1 99 ? -18.861 -2.722 23.813 1.00 98.19 99 VAL A C 1
ATOM 811 O O . VAL A 1 99 ? -19.765 -2.155 24.425 1.00 98.19 99 VAL A O 1
ATOM 814 N N . GLY A 1 100 ? -18.608 -4.024 23.970 1.00 97.81 100 GLY A N 1
ATOM 815 C CA . GLY A 1 100 ? -19.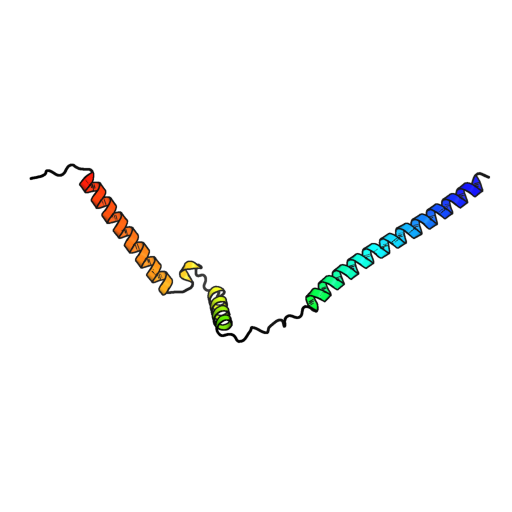376 -4.882 24.875 1.00 97.81 100 GLY A CA 1
ATOM 816 C C . GLY A 1 100 ? -19.325 -4.402 26.328 1.00 97.81 100 GLY A C 1
ATOM 817 O O . GLY A 1 100 ? -20.366 -4.281 26.977 1.00 97.81 100 GLY A O 1
ATOM 818 N N . LEU A 1 101 ? -18.136 -4.048 26.825 1.00 97.12 101 LEU A N 1
ATOM 819 C CA . LEU A 1 101 ? -17.976 -3.480 28.165 1.00 97.12 101 LEU A CA 1
ATOM 820 C C . LEU A 1 101 ? -18.664 -2.120 28.305 1.00 97.12 101 LEU A C 1
ATOM 822 O O . LEU A 1 101 ? -19.312 -1.872 29.322 1.00 97.12 101 LEU A O 1
ATOM 826 N N . SER A 1 102 ? -18.553 -1.245 27.304 1.00 97.31 102 SER A N 1
ATOM 827 C CA . SER A 1 102 ? -19.228 0.055 27.313 1.00 97.31 102 SER A CA 1
ATOM 828 C C . SER A 1 102 ? -20.746 -0.100 27.371 1.00 97.31 102 SER A C 1
ATOM 830 O O . SER A 1 102 ? -21.384 0.549 28.196 1.00 97.31 102 SER A O 1
ATOM 832 N N . LEU A 1 103 ? -21.325 -0.994 26.566 1.00 96.81 103 LEU A N 1
ATOM 833 C CA . LEU A 1 103 ? -22.763 -1.272 26.587 1.00 96.81 103 LEU A CA 1
ATOM 834 C C . LEU A 1 103 ? -23.208 -1.871 27.922 1.00 96.81 103 LEU A C 1
ATOM 836 O O . LEU A 1 103 ? -24.219 -1.438 28.471 1.00 96.81 103 LEU A O 1
ATOM 840 N N . TYR A 1 104 ? -22.429 -2.801 28.483 1.00 95.44 104 TYR A N 1
ATOM 841 C CA . TYR A 1 104 ? -22.688 -3.340 29.818 1.00 95.44 104 TYR A CA 1
ATOM 842 C C . TYR A 1 104 ? -22.703 -2.229 30.876 1.00 95.44 104 TYR A C 1
ATOM 844 O O . TYR A 1 104 ? -23.626 -2.155 31.686 1.00 95.44 104 TYR A O 1
ATOM 852 N N . LYS A 1 105 ? -21.719 -1.321 30.842 1.00 95.00 105 LYS A N 1
ATOM 853 C CA . LYS A 1 105 ? -21.642 -0.178 31.763 1.00 95.00 105 LYS A CA 1
ATOM 854 C C . LYS A 1 105 ? -22.816 0.786 31.596 1.00 95.00 105 LYS A C 1
ATOM 856 O O . LYS A 1 105 ? -23.409 1.179 32.596 1.00 95.00 105 LYS A O 1
ATOM 861 N N . ILE A 1 106 ? -23.181 1.127 30.363 1.00 95.38 106 ILE A N 1
ATOM 862 C CA . ILE A 1 106 ? -24.339 1.986 30.081 1.00 95.38 106 ILE A CA 1
ATOM 863 C C . ILE A 1 106 ? -25.620 1.333 30.611 1.00 95.38 106 ILE A C 1
ATOM 865 O O . ILE A 1 106 ? -26.419 2.002 31.260 1.00 95.38 106 ILE A O 1
ATOM 869 N N . PHE A 1 107 ? -25.795 0.027 30.404 1.00 93.94 107 PHE A N 1
ATOM 870 C CA . PHE A 1 107 ? -26.966 -0.708 30.879 1.00 93.94 107 PHE A CA 1
ATOM 871 C C . PHE A 1 107 ? -27.102 -0.656 32.405 1.00 93.94 107 PHE A C 1
ATOM 873 O O . PHE A 1 107 ? -28.149 -0.260 32.912 1.00 93.94 107 PHE A O 1
ATOM 880 N N . ILE A 1 108 ? -26.037 -0.974 33.148 1.00 92.25 108 ILE A N 1
ATOM 881 C CA . ILE A 1 108 ? -26.083 -0.947 34.619 1.00 92.25 108 ILE A CA 1
ATOM 882 C C . ILE A 1 108 ? -26.215 0.470 35.196 1.00 92.25 108 ILE A C 1
ATOM 884 O O . ILE A 1 108 ? -26.651 0.603 36.334 1.00 92.25 108 ILE A O 1
ATOM 888 N N . MET A 1 109 ? -25.804 1.506 34.452 1.00 91.19 109 MET A N 1
ATOM 889 C CA . MET A 1 109 ? -25.977 2.914 34.835 1.00 91.19 109 MET A CA 1
ATOM 890 C C . MET A 1 109 ? -27.368 3.449 34.483 1.00 91.19 109 MET A C 1
ATOM 892 O O . MET A 1 109 ? -27.833 4.390 35.117 1.00 91.19 109 MET A O 1
ATOM 896 N N . SER A 1 110 ? -28.036 2.867 33.483 1.00 90.62 110 SER A N 1
ATOM 897 C CA . SER A 1 110 ? -29.374 3.297 33.057 1.00 90.62 110 SER A CA 1
ATOM 898 C C . SER A 1 110 ? -30.450 2.953 34.086 1.00 90.62 110 SER A C 1
ATOM 900 O O . SER A 1 110 ? -31.486 3.613 34.132 1.00 90.62 110 SER A O 1
ATOM 902 N N . PHE A 1 111 ? -30.211 1.939 34.921 1.00 88.62 111 PHE A N 1
ATOM 903 C CA . PHE A 1 111 ? -31.107 1.570 36.008 1.00 88.62 111 PHE A CA 1
ATOM 904 C C . PHE A 1 111 ? -30.514 2.008 37.349 1.00 88.62 111 PHE A C 1
ATOM 906 O O . PHE A 1 111 ? -29.344 1.727 37.616 1.00 88.62 111 PHE A O 1
ATOM 913 N N . PRO A 1 112 ? -31.297 2.674 38.215 1.00 82.56 112 PRO A N 1
ATOM 914 C CA . PRO A 1 112 ? -30.829 3.043 39.540 1.00 82.56 112 PRO A CA 1
ATOM 915 C C . PRO A 1 112 ? -30.527 1.771 40.335 1.00 82.56 112 PRO A C 1
ATOM 917 O O . PRO A 1 112 ? -31.403 0.934 40.565 1.00 82.56 112 PRO A O 1
ATOM 920 N N . GLN A 1 113 ? -29.272 1.614 40.741 1.00 77.19 113 GLN A N 1
ATOM 921 C CA . GLN A 1 113 ? -28.875 0.536 41.636 1.00 77.19 113 GLN A CA 1
ATOM 922 C C . GLN A 1 113 ? -29.299 0.919 43.050 1.00 77.19 113 GLN A C 1
ATOM 924 O O . GLN A 1 113 ? -29.051 2.040 43.494 1.00 77.19 113 GLN A O 1
ATOM 929 N N . LYS A 1 114 ? -29.970 0.002 43.750 1.00 72.69 114 LYS A N 1
ATOM 930 C CA . LYS A 1 114 ? -30.273 0.193 45.168 1.00 72.69 114 LYS A CA 1
ATOM 931 C C . LYS A 1 114 ? -28.943 0.190 45.921 1.00 72.69 114 LYS A C 1
ATOM 933 O O . LYS A 1 114 ? -28.235 -0.812 45.889 1.00 72.69 114 LYS A O 1
ATOM 938 N N . SER A 1 115 ? -28.593 1.321 46.522 1.00 68.50 115 SER A N 1
ATOM 939 C CA . SER A 1 115 ? -27.548 1.394 47.538 1.00 68.50 115 SER A CA 1
ATOM 940 C C . SER A 1 115 ? -28.059 0.693 48.797 1.00 68.50 115 SER A C 1
ATOM 942 O O . SER A 1 115 ? -29.159 1.032 49.241 1.00 68.50 115 SER A O 1
ATOM 944 N N . ASP A 1 116 ? -27.299 -0.271 49.319 1.00 59.56 116 ASP A N 1
ATOM 945 C CA . ASP A 1 116 ? -27.441 -0.722 50.715 1.00 59.56 116 ASP A CA 1
ATOM 946 C C . ASP A 1 116 ? -27.141 0.438 51.680 1.00 59.56 116 ASP A C 1
ATOM 948 O O . ASP A 1 116 ? -26.214 1.231 51.372 1.00 59.56 116 ASP A O 1
#